Protein AF-A0A022MAD7-F1 (afdb_monomer)

Structure (mmCIF, N/CA/C/O backbone):
data_AF-A0A022MAD7-F1
#
_entry.id   AF-A0A022MAD7-F1
#
loop_
_atom_site.group_PDB
_atom_site.id
_atom_site.type_symbol
_atom_site.label_atom_id
_atom_site.label_alt_id
_atom_site.label_comp_id
_atom_site.label_asym_id
_atom_site.label_entity_id
_atom_site.label_seq_id
_atom_site.pdbx_PDB_ins_code
_atom_site.Cartn_x
_atom_site.Cartn_y
_atom_site.Cartn_z
_atom_site.occupancy
_atom_site.B_iso_or_equiv
_atom_site.auth_seq_id
_atom_site.auth_comp_id
_atom_site.auth_asym_id
_atom_site.auth_atom_id
_atom_site.pdbx_PDB_model_num
ATOM 1 N N . MET A 1 1 ? 43.485 -2.570 -13.212 1.00 44.28 1 MET A N 1
ATOM 2 C CA . MET A 1 1 ? 42.750 -1.413 -13.759 1.00 44.28 1 MET A CA 1
ATOM 3 C C . MET A 1 1 ? 41.324 -1.889 -13.952 1.00 44.28 1 MET A C 1
ATOM 5 O O . MET A 1 1 ? 40.984 -2.386 -15.013 1.00 44.28 1 MET A O 1
ATOM 9 N N . GLU A 1 2 ? 40.573 -1.897 -12.853 1.00 51.38 2 GLU A N 1
ATOM 10 C CA . GLU A 1 2 ? 39.173 -2.319 -12.774 1.00 51.38 2 GLU A CA 1
ATOM 11 C C . GLU A 1 2 ? 38.308 -1.073 -12.955 1.00 51.38 2 GLU A C 1
ATOM 13 O O . GLU A 1 2 ? 38.287 -0.202 -12.090 1.00 51.38 2 GLU A O 1
ATOM 18 N N . ALA A 1 3 ? 37.648 -0.965 -14.102 1.00 54.75 3 ALA A N 1
ATOM 19 C CA . ALA A 1 3 ? 36.644 0.053 -14.384 1.00 54.75 3 ALA A CA 1
ATOM 20 C C . ALA A 1 3 ? 35.602 -0.576 -15.315 1.00 54.75 3 ALA A C 1
ATOM 22 O O . ALA A 1 3 ? 35.618 -0.334 -16.513 1.00 54.75 3 ALA A O 1
ATOM 23 N N . GLU A 1 4 ? 34.761 -1.466 -14.782 1.00 56.75 4 GLU A N 1
ATOM 24 C CA . GLU A 1 4 ? 33.698 -2.115 -15.567 1.00 56.75 4 GLU A CA 1
ATOM 25 C C . GLU A 1 4 ? 32.386 -2.515 -14.836 1.00 56.75 4 GLU A C 1
ATOM 27 O O . GLU A 1 4 ? 31.542 -3.120 -15.490 1.00 56.75 4 GLU A O 1
ATOM 32 N N . PRO A 1 5 ? 32.108 -2.169 -13.554 1.00 57.44 5 PRO A N 1
ATOM 33 C CA . PRO A 1 5 ? 30.771 -2.396 -12.979 1.00 57.44 5 PRO A CA 1
ATOM 34 C C . PRO A 1 5 ? 29.821 -1.181 -13.051 1.00 57.44 5 PRO A C 1
ATOM 36 O O . PRO A 1 5 ? 28.605 -1.354 -13.050 1.00 57.44 5 PRO A O 1
ATOM 39 N N . GLU A 1 6 ? 30.334 0.052 -13.120 1.00 57.88 6 GLU A N 1
ATOM 40 C CA . GLU A 1 6 ? 29.509 1.270 -12.987 1.00 57.88 6 GLU A CA 1
ATOM 41 C C . GLU A 1 6 ? 28.755 1.620 -14.285 1.00 57.88 6 GLU A C 1
ATOM 43 O O . GLU A 1 6 ? 27.563 1.922 -14.247 1.00 57.88 6 GLU A O 1
ATOM 48 N N . ILE A 1 7 ? 29.397 1.422 -15.446 1.00 60.41 7 ILE A N 1
ATOM 49 C C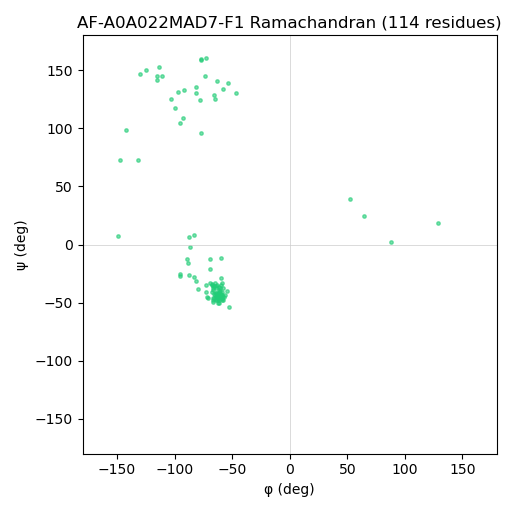A . ILE A 1 7 ? 28.784 1.605 -16.777 1.00 60.41 7 ILE A CA 1
ATOM 50 C C . ILE A 1 7 ? 27.619 0.617 -16.996 1.00 60.41 7 ILE A C 1
ATOM 52 O O . ILE A 1 7 ? 26.594 0.978 -17.567 1.00 60.41 7 ILE A O 1
ATOM 56 N N . GLN A 1 8 ? 27.710 -0.606 -16.458 1.00 73.81 8 GLN A N 1
ATOM 57 C CA . GLN A 1 8 ? 26.627 -1.600 -16.532 1.00 73.81 8 GLN A CA 1
ATOM 58 C C . GLN A 1 8 ? 25.409 -1.215 -15.677 1.00 73.81 8 GLN A C 1
ATOM 60 O O . GLN A 1 8 ? 24.271 -1.525 -16.039 1.00 73.81 8 GLN A O 1
ATOM 65 N N . ALA A 1 9 ? 25.628 -0.544 -14.542 1.00 82.94 9 ALA A N 1
ATOM 66 C CA . ALA A 1 9 ? 24.550 -0.094 -13.668 1.00 82.94 9 ALA A CA 1
ATOM 67 C C . ALA A 1 9 ? 23.783 1.094 -14.272 1.00 82.94 9 ALA A C 1
ATOM 69 O O . ALA A 1 9 ? 22.551 1.113 -14.211 1.00 82.94 9 ALA A O 1
ATOM 70 N N . GLU A 1 10 ? 24.488 2.048 -14.886 1.00 84.31 10 GLU A N 1
ATOM 71 C CA . GLU A 1 10 ? 23.876 3.192 -15.574 1.00 84.31 10 GLU A CA 1
ATOM 72 C C . GLU A 1 10 ? 23.075 2.754 -16.807 1.00 84.31 10 GLU A C 1
ATOM 74 O O . GLU A 1 10 ? 21.907 3.123 -16.940 1.00 84.31 10 GLU A O 1
ATOM 79 N N . GLU A 1 11 ? 23.633 1.881 -17.652 1.00 88.06 11 GLU A N 1
ATOM 80 C CA . GLU A 1 11 ? 22.920 1.336 -18.816 1.00 88.06 11 GLU A CA 1
ATOM 81 C C . GLU A 1 11 ? 21.656 0.561 -18.414 1.00 88.06 11 GLU A C 1
ATOM 83 O O . GLU A 1 11 ? 20.599 0.694 -19.044 1.00 88.06 11 GLU A O 1
ATOM 88 N 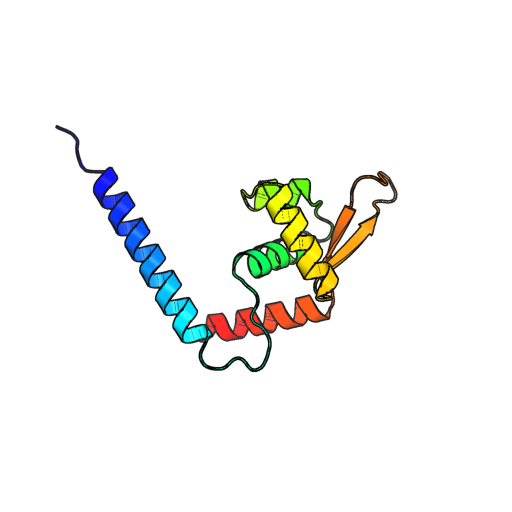N . LEU A 1 12 ? 21.723 -0.221 -17.330 1.00 89.19 12 LEU A N 1
ATOM 89 C CA . LEU A 1 12 ? 20.556 -0.911 -16.787 1.00 89.19 12 LEU A CA 1
ATOM 90 C C . LEU A 1 12 ? 19.516 0.077 -16.245 1.00 89.19 12 LEU A C 1
ATOM 92 O O . LEU A 1 12 ? 18.317 -0.105 -16.481 1.00 89.19 12 LEU A O 1
ATOM 96 N N . ALA A 1 13 ? 19.945 1.117 -15.528 1.00 88.25 13 ALA A N 1
ATOM 97 C CA . ALA A 1 13 ? 19.052 2.150 -15.014 1.00 88.25 13 ALA A CA 1
ATOM 98 C C . ALA A 1 13 ? 18.317 2.868 -16.158 1.00 88.25 13 ALA A C 1
ATOM 100 O O . ALA A 1 13 ? 17.088 3.000 -16.116 1.00 88.25 13 ALA A O 1
ATOM 101 N N . ASP A 1 14 ? 19.029 3.235 -17.221 1.00 90.75 14 ASP A N 1
ATOM 102 C CA . ASP A 1 14 ? 18.455 3.867 -18.408 1.00 90.75 14 ASP A CA 1
ATOM 103 C C . ASP A 1 14 ? 17.486 2.939 -19.146 1.00 90.75 14 ASP A C 1
ATOM 105 O O . ASP A 1 14 ? 16.379 3.352 -19.525 1.00 90.75 14 ASP A O 1
ATOM 109 N N . ALA A 1 15 ? 17.832 1.656 -19.284 1.00 91.81 15 ALA A N 1
ATOM 110 C CA . ALA A 1 15 ? 16.937 0.652 -19.847 1.00 91.81 15 ALA A CA 1
ATOM 111 C C . ALA A 1 15 ? 15.651 0.509 -19.012 1.00 91.81 15 ALA A C 1
ATOM 113 O O . ALA A 1 15 ? 14.545 0.501 -19.567 1.00 91.81 15 ALA A O 1
ATOM 114 N N . LEU A 1 16 ? 15.759 0.473 -17.678 1.00 92.38 16 LEU A N 1
ATOM 115 C CA . LEU A 1 16 ? 14.613 0.413 -16.764 1.00 92.38 16 LEU A CA 1
ATOM 116 C C . LEU A 1 16 ? 13.714 1.650 -16.893 1.00 92.38 16 LEU A C 1
ATOM 118 O O . LEU A 1 16 ? 12.484 1.516 -16.958 1.00 92.38 16 LEU A O 1
ATOM 122 N N . VAL A 1 17 ? 14.295 2.848 -16.988 1.00 87.25 17 VAL A N 1
ATOM 123 C CA . VAL A 1 17 ? 13.553 4.096 -17.230 1.00 87.25 17 VAL A CA 1
ATOM 124 C C . VAL A 1 17 ? 12.855 4.057 -18.595 1.00 87.25 17 VAL A C 1
ATOM 126 O O . VAL A 1 17 ? 11.666 4.393 -18.700 1.00 87.25 17 VAL A O 1
ATOM 129 N N . GLY A 1 18 ? 13.544 3.585 -19.636 1.00 89.62 18 GLY A N 1
ATOM 130 C CA . GLY A 1 18 ? 12.997 3.397 -20.980 1.00 89.62 18 GLY A CA 1
ATOM 131 C C . GLY A 1 18 ? 11.782 2.463 -20.996 1.00 89.62 18 GLY A C 1
ATOM 132 O O . GLY A 1 18 ? 10.721 2.822 -21.530 1.00 89.62 18 GLY A O 1
ATOM 133 N N . VAL A 1 19 ? 11.894 1.309 -20.334 1.00 89.19 19 VAL A N 1
ATOM 134 C CA . VAL A 1 19 ? 10.808 0.331 -20.165 1.00 89.19 19 VAL A CA 1
ATOM 135 C C . VAL A 1 19 ? 9.644 0.940 -19.382 1.00 89.19 19 VAL A C 1
ATOM 137 O O . VAL A 1 19 ? 8.496 0.861 -19.837 1.00 89.19 19 VAL A O 1
ATOM 140 N N . GLN A 1 20 ? 9.904 1.621 -18.256 1.00 82.25 20 GLN A N 1
ATOM 141 C CA . GLN A 1 20 ? 8.856 2.315 -17.499 1.00 82.25 20 GLN A CA 1
ATOM 142 C C . GLN A 1 20 ? 8.098 3.319 -18.376 1.00 82.25 20 GLN A C 1
ATOM 144 O O . GLN A 1 20 ? 6.864 3.376 -18.325 1.00 82.25 20 GLN A O 1
ATOM 149 N N . ARG A 1 21 ? 8.801 4.104 -19.201 1.00 83.69 21 ARG A N 1
ATOM 150 C CA . ARG A 1 21 ? 8.190 5.103 -20.090 1.00 83.69 21 ARG A CA 1
ATOM 151 C C . ARG A 1 21 ? 7.309 4.454 -21.157 1.00 83.69 21 ARG A C 1
ATOM 153 O O . ARG A 1 21 ? 6.194 4.929 -21.401 1.00 83.69 21 ARG A O 1
ATOM 160 N N . LEU A 1 22 ? 7.772 3.362 -21.768 1.00 86.62 22 LEU A N 1
ATOM 161 C CA . LEU A 1 22 ? 7.021 2.609 -22.776 1.00 86.62 22 LEU A CA 1
ATOM 162 C C . LEU A 1 22 ? 5.731 2.015 -22.197 1.00 86.62 22 LEU A C 1
ATOM 164 O O . LEU A 1 22 ? 4.644 2.241 -22.736 1.00 86.62 22 LEU A O 1
ATOM 168 N N . VAL A 1 23 ? 5.846 1.327 -21.062 1.00 81.38 23 VAL A N 1
ATOM 169 C CA . VAL A 1 23 ? 4.717 0.737 -20.332 1.00 81.38 23 VAL A CA 1
ATOM 170 C C . VAL A 1 23 ? 3.709 1.813 -19.928 1.00 81.38 23 VAL A C 1
ATOM 172 O O . VAL A 1 23 ? 2.504 1.654 -20.140 1.00 81.38 23 VAL A O 1
ATOM 175 N N . ARG A 1 24 ? 4.174 2.945 -19.374 1.00 75.00 24 ARG A N 1
ATOM 176 C CA . ARG A 1 24 ? 3.300 4.073 -19.008 1.00 75.00 24 ARG A CA 1
ATOM 177 C C . ARG A 1 24 ? 2.517 4.577 -20.215 1.00 75.00 24 ARG A C 1
ATOM 179 O O . ARG A 1 24 ? 1.311 4.775 -20.074 1.00 75.00 24 ARG A O 1
ATOM 186 N N . ARG A 1 25 ? 3.173 4.747 -21.371 1.00 78.69 25 ARG A N 1
ATOM 187 C CA . ARG A 1 25 ? 2.548 5.218 -22.617 1.00 78.69 25 ARG A CA 1
ATOM 188 C C . ARG A 1 25 ? 1.459 4.267 -23.105 1.00 78.69 25 ARG A C 1
ATOM 190 O O . ARG A 1 25 ? 0.347 4.725 -23.338 1.00 78.69 25 ARG A O 1
ATOM 197 N N . ARG A 1 26 ? 1.739 2.963 -23.195 1.00 75.81 26 ARG A N 1
ATOM 198 C CA . ARG A 1 26 ? 0.741 1.981 -23.656 1.00 75.81 26 ARG A CA 1
ATOM 199 C C . ARG A 1 26 ? -0.466 1.901 -22.729 1.00 75.81 26 ARG A C 1
ATOM 201 O O . ARG A 1 26 ? -1.592 1.983 -23.189 1.00 75.81 26 ARG A O 1
ATOM 208 N N . LEU A 1 27 ? -0.238 1.882 -21.417 1.00 69.50 27 LEU A N 1
ATOM 209 C CA . LEU A 1 27 ? -1.324 1.869 -20.430 1.00 69.50 27 LEU A CA 1
ATOM 210 C C . LEU A 1 27 ? -2.121 3.189 -20.349 1.00 69.50 27 LEU A C 1
ATOM 212 O O . LEU A 1 27 ? -3.105 3.249 -19.617 1.00 69.50 27 LEU A O 1
ATOM 216 N N . ARG A 1 28 ? -1.654 4.293 -20.956 1.00 67.25 28 ARG A N 1
ATOM 217 C CA . ARG A 1 28 ? -2.384 5.581 -20.972 1.00 67.25 28 ARG A CA 1
ATOM 218 C C . ARG A 1 28 ? -3.439 5.627 -22.078 1.00 67.25 28 ARG A C 1
ATOM 220 O O . ARG A 1 28 ? -4.429 6.331 -21.913 1.00 67.25 28 ARG A O 1
ATOM 227 N N . ALA A 1 29 ? -3.244 4.894 -23.170 1.00 61.09 29 ALA A N 1
ATOM 228 C CA . ALA A 1 29 ? -4.209 4.812 -24.256 1.00 61.09 29 ALA A CA 1
ATOM 229 C C . ALA A 1 29 ? -5.357 3.871 -23.842 1.00 61.09 29 ALA A C 1
ATOM 231 O O . ALA A 1 29 ? -5.212 2.658 -23.924 1.00 61.09 29 ALA A O 1
ATOM 232 N N . GLY A 1 30 ? -6.466 4.422 -23.332 1.00 58.00 30 GLY A N 1
ATOM 233 C CA . GLY A 1 30 ? -7.697 3.652 -23.078 1.00 58.00 30 GLY A CA 1
ATOM 234 C C . GLY A 1 30 ? -8.320 3.764 -21.681 1.00 58.00 30 GLY A C 1
ATOM 235 O O . GLY A 1 30 ? -9.101 2.896 -21.305 1.00 58.00 30 GLY A O 1
ATOM 236 N N . LEU A 1 31 ? -7.988 4.786 -20.881 1.00 55.50 31 LEU A N 1
ATOM 237 C CA . LEU A 1 31 ? -8.553 4.939 -19.532 1.00 55.50 31 LEU A CA 1
ATOM 238 C C . LEU A 1 31 ? -9.699 5.960 -19.496 1.00 55.50 31 LEU A C 1
ATOM 240 O O . LEU A 1 31 ? -9.476 7.145 -19.715 1.00 55.50 31 LEU A O 1
ATOM 244 N N . THR A 1 32 ? -10.902 5.498 -19.146 1.00 56.53 32 THR A N 1
ATOM 245 C CA . THR A 1 32 ? -12.071 6.332 -18.796 1.00 56.53 32 THR A CA 1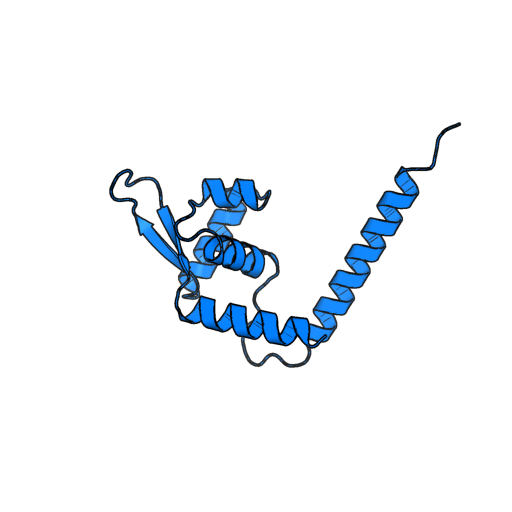
ATOM 246 C C . THR A 1 32 ? -12.137 6.681 -17.302 1.00 56.53 32 THR A C 1
ATOM 248 O O . THR A 1 32 ? -12.888 7.565 -16.909 1.00 56.53 32 THR A O 1
ATOM 251 N N . VAL A 1 33 ? -11.328 6.020 -16.463 1.00 60.56 33 VAL A N 1
ATOM 252 C CA . VAL A 1 33 ? -11.254 6.229 -15.005 1.00 60.56 33 VAL A CA 1
ATOM 253 C C . VAL A 1 33 ? -9.874 6.765 -14.627 1.00 60.56 33 VAL A C 1
ATOM 255 O O . VAL A 1 33 ? -8.868 6.347 -15.209 1.00 60.56 33 VAL A O 1
ATOM 258 N N . THR A 1 34 ? -9.809 7.650 -13.622 1.00 65.62 34 THR A N 1
ATOM 259 C CA . THR A 1 34 ? -8.554 8.170 -13.055 1.00 65.62 34 THR A CA 1
ATOM 260 C C . THR A 1 34 ? -7.574 7.028 -12.795 1.00 65.62 34 THR A C 1
ATOM 262 O O . THR A 1 34 ? -7.921 5.995 -12.224 1.00 65.62 34 THR A O 1
ATOM 265 N N . ARG A 1 35 ? -6.332 7.166 -13.252 1.00 67.94 35 ARG A N 1
ATOM 266 C CA . ARG A 1 35 ? -5.343 6.088 -13.187 1.00 67.94 35 ARG A CA 1
ATOM 267 C C . ARG A 1 35 ? -4.704 6.007 -11.800 1.00 67.94 35 ARG A C 1
ATOM 269 O O . ARG A 1 35 ? -4.247 7.029 -11.304 1.00 67.94 35 ARG A O 1
ATOM 276 N N . LEU A 1 36 ? -4.567 4.794 -11.253 1.00 73.06 36 LEU A N 1
ATOM 277 C CA . LEU A 1 36 ? -3.699 4.569 -10.092 1.00 73.06 36 LEU A CA 1
ATOM 278 C C . LEU A 1 36 ? -2.231 4.814 -10.474 1.00 73.06 36 LEU A C 1
ATOM 280 O O . LEU A 1 36 ? -1.730 4.282 -11.476 1.00 73.06 36 LEU A O 1
ATOM 284 N N . ARG A 1 37 ? -1.541 5.632 -9.684 1.00 82.31 37 ARG A N 1
ATOM 285 C CA . ARG A 1 37 ? -0.101 5.896 -9.799 1.00 82.31 37 ARG A CA 1
ATOM 286 C C . ARG A 1 37 ? 0.695 4.676 -9.320 1.00 82.31 37 ARG A C 1
ATOM 288 O O . ARG A 1 37 ? 0.172 3.834 -8.604 1.00 82.31 37 ARG A O 1
ATOM 295 N N . GLY A 1 38 ? 1.970 4.577 -9.708 1.00 83.44 38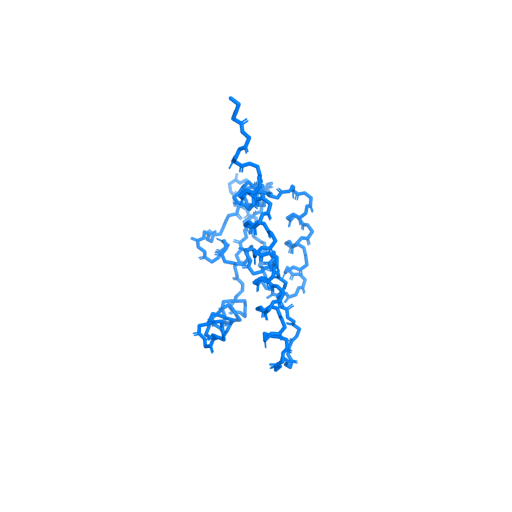 GLY A N 1
ATOM 296 C CA . GLY A 1 38 ? 2.821 3.419 -9.373 1.00 83.44 38 GLY A CA 1
ATOM 297 C C . GLY A 1 38 ? 2.843 3.106 -7.873 1.00 83.44 38 GLY A C 1
ATOM 298 O O . GLY A 1 38 ? 2.440 2.019 -7.479 1.00 83.44 38 GLY A O 1
ATOM 299 N N . ALA A 1 39 ? 3.171 4.108 -7.054 1.00 88.50 39 ALA A N 1
ATOM 300 C CA . ALA A 1 39 ? 3.198 3.970 -5.598 1.00 88.50 39 ALA A CA 1
ATOM 301 C C . ALA A 1 39 ? 1.826 3.609 -4.995 1.00 88.50 39 ALA A C 1
ATOM 303 O O . ALA A 1 39 ? 1.753 2.822 -4.059 1.00 88.50 39 ALA A O 1
ATOM 304 N N . GLU A 1 40 ? 0.725 4.136 -5.547 1.00 92.62 40 GLU A N 1
ATOM 305 C CA . GLU A 1 40 ? -0.635 3.780 -5.112 1.00 92.62 40 GLU A CA 1
ATOM 306 C C . GLU A 1 40 ? -0.911 2.294 -5.355 1.00 92.62 40 GLU A C 1
ATOM 308 O O . GLU A 1 40 ? -1.409 1.607 -4.470 1.00 92.62 40 GLU A O 1
ATOM 313 N N . VAL A 1 41 ? -0.549 1.779 -6.535 1.00 92.12 41 VAL A N 1
ATOM 314 C CA . VAL A 1 41 ? -0.699 0.353 -6.858 1.00 92.12 41 VAL A CA 1
ATOM 315 C C . VAL A 1 41 ? 0.167 -0.512 -5.947 1.00 92.12 41 VAL A C 1
ATOM 317 O O . VAL A 1 41 ? -0.299 -1.553 -5.493 1.00 92.12 41 VAL A O 1
ATOM 320 N N . GLU A 1 42 ? 1.407 -0.106 -5.684 1.00 94.31 42 GLU A N 1
ATOM 321 C CA . GLU A 1 42 ? 2.325 -0.844 -4.810 1.00 94.31 42 GLU A CA 1
ATOM 322 C C . GLU A 1 42 ? 1.794 -0.931 -3.379 1.00 94.31 42 GLU A C 1
ATOM 324 O O . GLU A 1 42 ? 1.724 -2.027 -2.825 1.00 94.31 42 GLU A O 1
ATOM 329 N N . LEU A 1 43 ? 1.315 0.181 -2.816 1.00 96.44 43 LEU A N 1
ATOM 330 C CA . LEU A 1 43 ? 0.704 0.172 -1.490 1.00 96.44 43 LEU A CA 1
ATOM 331 C C . LEU A 1 43 ? -0.578 -0.669 -1.455 1.00 96.44 43 LEU A C 1
ATOM 333 O O . LEU A 1 43 ? -0.748 -1.473 -0.544 1.00 96.44 43 LEU A O 1
ATOM 337 N N . LEU A 1 44 ? -1.470 -0.534 -2.442 1.00 96.75 44 LEU A N 1
ATOM 338 C CA . LEU A 1 44 ? -2.697 -1.336 -2.489 1.00 96.75 44 LEU A CA 1
ATOM 339 C C . LEU A 1 44 ? -2.389 -2.841 -2.602 1.00 96.75 44 LEU A C 1
ATOM 341 O O . LEU A 1 44 ? -3.040 -3.644 -1.943 1.00 96.75 44 LEU A O 1
ATOM 345 N N . ARG A 1 45 ? -1.371 -3.237 -3.378 1.00 95.81 45 ARG A N 1
ATOM 346 C CA . ARG A 1 45 ? -0.906 -4.635 -3.472 1.00 95.81 45 ARG A CA 1
ATOM 347 C C . ARG A 1 45 ? -0.297 -5.145 -2.173 1.00 95.81 45 ARG A C 1
ATOM 349 O O . ARG A 1 45 ? -0.509 -6.303 -1.816 1.00 95.81 45 ARG A O 1
ATOM 356 N N . LEU A 1 46 ? 0.457 -4.299 -1.476 1.00 97.38 46 LEU A N 1
ATOM 357 C CA . LEU A 1 46 ? 1.007 -4.648 -0.174 1.00 97.38 46 LEU A CA 1
ATOM 358 C C . LEU A 1 46 ? -0.120 -4.912 0.828 1.00 97.38 46 LEU A C 1
ATOM 360 O O . LEU A 1 46 ? -0.096 -5.937 1.499 1.00 97.38 46 LEU A O 1
ATOM 364 N N . VAL A 1 47 ? -1.137 -4.048 0.871 1.00 97.50 47 VAL A N 1
ATOM 365 C CA . VAL A 1 47 ? -2.312 -4.240 1.736 1.00 97.50 47 VAL A CA 1
ATOM 366 C C . VAL A 1 47 ? -3.145 -5.456 1.304 1.00 97.50 47 VAL A C 1
ATOM 368 O O . VAL A 1 47 ? -3.641 -6.171 2.165 1.00 97.50 47 VAL A O 1
ATOM 371 N N . GLU A 1 48 ? -3.256 -5.749 0.000 1.00 96.81 48 GLU A N 1
ATOM 372 C CA . GLU A 1 48 ? -3.884 -6.989 -0.502 1.00 96.81 48 GLU A CA 1
ATOM 373 C C . GLU A 1 48 ? -3.171 -8.241 0.032 1.00 96.81 48 GLU A C 1
ATOM 375 O O . GLU A 1 48 ? -3.813 -9.218 0.406 1.00 96.81 48 GLU A O 1
ATOM 380 N N . THR A 1 49 ? -1.838 -8.203 0.072 1.00 96.69 49 THR A N 1
ATOM 381 C CA . THR A 1 49 ? -0.994 -9.339 0.475 1.00 96.69 49 THR A CA 1
ATOM 382 C C . THR A 1 49 ? -0.888 -9.463 1.995 1.00 96.69 49 THR A C 1
ATOM 384 O O . THR A 1 49 ? -0.751 -10.564 2.525 1.00 96.69 49 THR A O 1
ATOM 387 N N . ARG A 1 50 ? -0.946 -8.334 2.708 1.00 96.06 50 ARG A N 1
ATOM 388 C CA . ARG A 1 50 ? -0.857 -8.240 4.170 1.00 96.06 50 ARG A CA 1
ATOM 389 C C . ARG A 1 50 ? -1.985 -7.353 4.717 1.00 96.06 50 ARG A C 1
ATOM 391 O O . ARG A 1 50 ? -1.717 -6.222 5.137 1.00 96.06 50 ARG A O 1
ATOM 398 N N . PRO A 1 51 ? -3.241 -7.838 4.721 1.00 94.81 51 PRO A N 1
ATOM 399 C CA . PRO A 1 51 ? -4.358 -7.083 5.275 1.00 94.81 51 PRO A CA 1
ATOM 400 C C . PRO A 1 51 ? -4.107 -6.730 6.742 1.00 94.81 51 PRO A C 1
ATOM 402 O O . PRO A 1 51 ? -3.689 -7.571 7.535 1.00 94.81 51 PRO A O 1
ATOM 405 N N . GLY A 1 52 ? -4.354 -5.475 7.101 1.00 94.38 52 GLY A N 1
ATOM 406 C CA . GLY A 1 52 ? -4.142 -4.957 8.447 1.00 94.38 52 GLY A CA 1
ATOM 407 C C . GLY A 1 52 ? -2.738 -4.413 8.725 1.00 94.38 52 GLY A C 1
ATOM 408 O O . GLY A 1 52 ? -2.507 -3.955 9.841 1.00 94.38 52 GLY A O 1
ATOM 409 N N . ILE A 1 53 ? -1.823 -4.405 7.744 1.00 95.12 53 ILE A N 1
ATOM 410 C CA . ILE A 1 53 ? -0.482 -3.815 7.900 1.00 95.12 53 ILE A CA 1
ATOM 411 C C . ILE A 1 53 ? -0.553 -2.356 8.380 1.00 95.12 53 ILE A C 1
ATOM 413 O O . ILE A 1 53 ? -1.395 -1.575 7.922 1.00 95.12 53 ILE A O 1
ATOM 417 N N . GLY A 1 54 ? 0.340 -1.980 9.299 1.00 94.25 54 GLY A N 1
ATOM 418 C CA . GLY A 1 54 ? 0.440 -0.609 9.791 1.00 94.25 54 GLY A CA 1
ATOM 419 C C . GLY A 1 54 ? 1.152 0.336 8.816 1.00 94.25 54 GLY A C 1
ATOM 420 O O . GLY A 1 54 ? 1.945 -0.079 7.973 1.00 94.25 54 GLY A O 1
ATOM 421 N N . VAL A 1 55 ? 0.940 1.649 8.967 1.00 93.31 55 VAL A N 1
ATOM 422 C CA . VAL A 1 55 ? 1.582 2.677 8.114 1.00 93.31 55 VAL A CA 1
ATOM 423 C C . VAL A 1 55 ? 3.113 2.629 8.202 1.00 93.31 55 VAL A C 1
ATOM 425 O O . VAL A 1 55 ? 3.796 2.702 7.181 1.00 93.31 55 VAL A O 1
ATOM 428 N N . SER A 1 56 ? 3.663 2.489 9.411 1.00 92.81 56 SER A N 1
ATOM 429 C CA . SER A 1 56 ? 5.115 2.441 9.631 1.00 92.81 56 SER A CA 1
ATOM 430 C C . SER A 1 56 ? 5.755 1.178 9.059 1.00 92.81 56 SER A C 1
ATOM 432 O O . SER A 1 56 ? 6.885 1.224 8.583 1.00 92.81 56 SER A O 1
ATOM 434 N N . GLU A 1 57 ? 5.045 0.052 9.097 1.00 94.69 57 GLU A N 1
ATOM 435 C CA . GLU A 1 57 ? 5.501 -1.193 8.480 1.00 94.69 57 GLU A CA 1
ATOM 436 C C . GLU A 1 57 ? 5.432 -1.089 6.959 1.00 94.69 57 GLU A C 1
ATOM 438 O O . GLU A 1 57 ? 6.416 -1.381 6.290 1.00 94.69 57 GLU A O 1
ATOM 443 N N . ALA A 1 58 ? 4.333 -0.560 6.414 1.00 95.12 58 ALA A N 1
ATOM 444 C CA . ALA A 1 58 ? 4.205 -0.320 4.982 1.00 95.12 58 ALA A CA 1
ATOM 445 C C . ALA A 1 58 ? 5.310 0.603 4.442 1.00 95.12 58 ALA A C 1
ATOM 447 O O . ALA A 1 58 ? 5.831 0.370 3.357 1.00 95.12 58 ALA A O 1
ATOM 448 N N . ALA A 1 59 ? 5.720 1.619 5.207 1.00 95.31 59 ALA A N 1
ATOM 449 C CA . ALA A 1 59 ? 6.855 2.468 4.851 1.00 95.31 59 ALA A CA 1
ATOM 450 C C . ALA A 1 59 ? 8.174 1.691 4.738 1.00 95.31 59 ALA A C 1
ATOM 452 O O . ALA A 1 59 ? 8.921 1.899 3.784 1.00 95.31 59 ALA A O 1
ATOM 453 N N . LYS A 1 60 ? 8.436 0.765 5.668 1.00 95.94 60 LYS A N 1
ATOM 454 C CA . LYS A 1 60 ? 9.631 -0.089 5.630 1.00 95.94 60 LYS A CA 1
ATOM 455 C C . LYS A 1 60 ? 9.603 -1.045 4.439 1.00 95.94 60 LYS A C 1
ATOM 457 O O . LYS A 1 60 ? 10.582 -1.105 3.707 1.00 95.94 60 LYS A O 1
ATOM 462 N N . GLU A 1 61 ? 8.483 -1.732 4.230 1.00 95.81 61 GLU A N 1
ATOM 463 C CA . GLU A 1 61 ? 8.302 -2.713 3.147 1.00 95.81 61 GLU A CA 1
ATOM 464 C C . GLU A 1 61 ? 8.390 -2.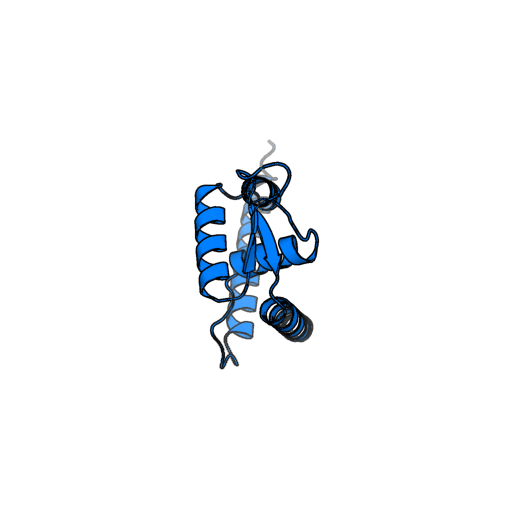075 1.754 1.00 95.81 61 GLU A C 1
ATOM 466 O O . GLU A 1 61 ? 8.916 -2.673 0.824 1.00 95.81 61 GLU A O 1
ATOM 471 N N . LEU A 1 62 ? 7.894 -0.844 1.601 1.00 94.25 62 LEU A N 1
ATOM 472 C CA . LEU A 1 62 ? 7.965 -0.110 0.335 1.00 94.25 62 LEU A CA 1
ATOM 473 C C . LEU A 1 62 ? 9.274 0.673 0.164 1.00 94.25 62 LEU A C 1
ATOM 475 O O . LEU A 1 62 ? 9.452 1.322 -0.863 1.00 94.25 62 LEU A O 1
ATOM 479 N N . HIS A 1 63 ? 10.167 0.660 1.159 1.00 95.00 63 HIS A N 1
ATOM 480 C CA . HIS A 1 63 ? 11.374 1.492 1.191 1.00 95.00 63 HIS A CA 1
ATOM 481 C C . HIS A 1 63 ? 11.084 2.988 0.956 1.00 95.00 63 HIS A C 1
ATOM 483 O O . HIS A 1 63 ? 11.829 3.695 0.277 1.00 95.00 63 HIS A O 1
ATOM 489 N N . LEU A 1 64 ? 9.985 3.486 1.529 1.00 93.75 64 LEU A N 1
ATOM 490 C CA . LEU A 1 64 ? 9.540 4.875 1.412 1.00 93.75 64 LEU A CA 1
ATOM 491 C C . LEU A 1 64 ? 9.623 5.597 2.757 1.00 93.75 64 LEU A C 1
ATOM 493 O O . LEU A 1 64 ? 9.463 5.010 3.826 1.00 93.75 64 LEU A O 1
ATOM 497 N N . ALA A 1 65 ? 9.790 6.918 2.712 1.00 95.25 65 ALA A N 1
ATOM 498 C CA . ALA A 1 65 ? 9.684 7.739 3.911 1.00 95.25 65 ALA A CA 1
ATOM 499 C C . ALA A 1 65 ? 8.262 7.674 4.507 1.00 95.25 65 ALA A C 1
ATOM 501 O O . ALA A 1 65 ? 7.259 7.719 3.787 1.00 95.25 65 ALA A O 1
ATOM 502 N N . GLY A 1 66 ? 8.159 7.633 5.841 1.00 92.25 66 GLY A N 1
ATOM 503 C CA . GLY A 1 66 ? 6.871 7.493 6.537 1.00 92.25 66 GLY A CA 1
ATOM 504 C C . GLY A 1 66 ? 5.862 8.609 6.227 1.00 92.25 66 GLY A C 1
ATOM 505 O O . GLY A 1 66 ? 4.661 8.351 6.131 1.00 92.25 66 GLY A O 1
ATOM 506 N N . ASN A 1 67 ? 6.330 9.839 5.988 1.00 94.00 67 ASN A N 1
ATOM 507 C CA . ASN A 1 67 ? 5.482 10.965 5.572 1.00 94.00 67 ASN A CA 1
ATOM 508 C C . ASN A 1 67 ? 4.890 10.774 4.160 1.00 94.00 67 ASN A C 1
ATOM 510 O O . ASN A 1 67 ? 3.745 11.157 3.903 1.00 94.00 67 ASN A O 1
ATOM 514 N N . SER A 1 68 ? 5.644 10.134 3.266 1.00 94.25 68 SER A N 1
ATOM 515 C CA . SER A 1 68 ? 5.245 9.848 1.891 1.00 94.25 68 SER A CA 1
ATOM 516 C C . SER A 1 68 ? 4.162 8.779 1.884 1.00 94.25 68 SER A C 1
ATOM 518 O O . SER A 1 68 ? 3.108 8.976 1.281 1.00 94.25 68 SER A O 1
ATOM 520 N N . VAL A 1 69 ? 4.355 7.703 2.654 1.00 95.44 69 VAL A N 1
ATOM 521 C CA . VAL A 1 69 ? 3.323 6.671 2.831 1.00 95.44 69 VAL A CA 1
ATOM 522 C C . VAL A 1 69 ? 2.091 7.228 3.537 1.00 95.44 69 VAL A C 1
ATOM 524 O O . VAL A 1 69 ? 0.977 6.967 3.097 1.00 95.44 69 VAL A O 1
ATOM 527 N N . SER A 1 70 ? 2.246 8.063 4.566 1.00 93.94 70 SER A N 1
ATOM 528 C CA . SER A 1 70 ? 1.099 8.692 5.241 1.00 93.94 70 SER A CA 1
ATOM 529 C C . SER A 1 70 ? 0.254 9.529 4.278 1.00 93.94 70 SER A C 1
ATOM 531 O O . SER A 1 70 ? -0.974 9.428 4.281 1.00 93.94 70 SER A O 1
ATOM 533 N N . THR A 1 71 ? 0.908 10.309 3.412 1.00 95.88 71 THR A N 1
ATOM 534 C CA . THR A 1 71 ? 0.243 11.104 2.369 1.00 95.88 71 THR A CA 1
ATOM 535 C C . THR A 1 71 ? -0.483 10.212 1.366 1.00 95.88 71 THR A C 1
ATOM 537 O O . THR A 1 71 ? -1.646 10.462 1.046 1.00 95.88 71 THR A O 1
ATOM 540 N N . LEU A 1 72 ? 0.170 9.136 0.924 1.00 95.00 72 LEU A N 1
ATOM 541 C CA . LEU A 1 72 ? -0.395 8.158 0.000 1.00 95.00 72 LEU A CA 1
ATOM 542 C C . LEU A 1 72 ? -1.634 7.468 0.583 1.00 95.00 72 LEU A C 1
ATOM 544 O O . LEU A 1 72 ? -2.676 7.412 -0.064 1.00 95.00 72 LEU A O 1
ATOM 548 N N . VAL A 1 73 ? -1.552 7.007 1.832 1.00 95.69 73 VAL A N 1
ATOM 549 C CA . VAL A 1 73 ? -2.683 6.391 2.531 1.00 95.69 73 VAL A CA 1
ATOM 550 C C . VAL A 1 73 ? -3.824 7.398 2.682 1.00 95.69 73 VAL A C 1
ATOM 552 O O . VAL A 1 73 ? -4.967 7.053 2.414 1.00 95.69 73 VAL A O 1
ATOM 555 N N . ASN A 1 74 ? -3.547 8.647 3.074 1.00 95.44 74 ASN A N 1
ATOM 556 C CA . ASN A 1 74 ? -4.588 9.674 3.202 1.00 95.44 74 ASN A CA 1
ATOM 557 C C . ASN A 1 74 ? -5.299 9.946 1.866 1.00 95.44 74 ASN A C 1
ATOM 559 O O . ASN A 1 74 ? -6.501 10.203 1.853 1.00 95.44 74 ASN A O 1
ATOM 563 N N . GLN A 1 75 ? -4.575 9.918 0.744 1.00 95.00 75 GLN A N 1
ATOM 564 C CA . GLN A 1 75 ? -5.171 10.042 -0.587 1.00 95.00 75 GLN A CA 1
ATOM 565 C C . GLN A 1 75 ? -6.051 8.828 -0.910 1.00 95.00 75 GLN A C 1
ATOM 567 O O . GLN A 1 75 ? -7.216 8.997 -1.246 1.00 95.00 75 GLN A O 1
ATOM 572 N N . LEU A 1 76 ? -5.540 7.612 -0.718 1.00 95.25 76 LEU A N 1
ATOM 573 C CA . LEU A 1 76 ? -6.278 6.381 -1.010 1.00 95.25 76 LEU A CA 1
ATOM 574 C C . LEU A 1 76 ? -7.511 6.180 -0.122 1.00 95.25 76 LEU A C 1
ATOM 576 O O . LEU A 1 76 ? -8.511 5.648 -0.594 1.00 95.25 76 LEU A O 1
ATOM 580 N N . VAL A 1 77 ? -7.473 6.618 1.138 1.00 95.69 77 VAL A N 1
ATOM 581 C CA . VAL A 1 77 ? -8.653 6.626 2.017 1.00 95.69 77 VAL A CA 1
ATOM 582 C C . VAL A 1 77 ? -9.693 7.618 1.500 1.00 95.69 77 V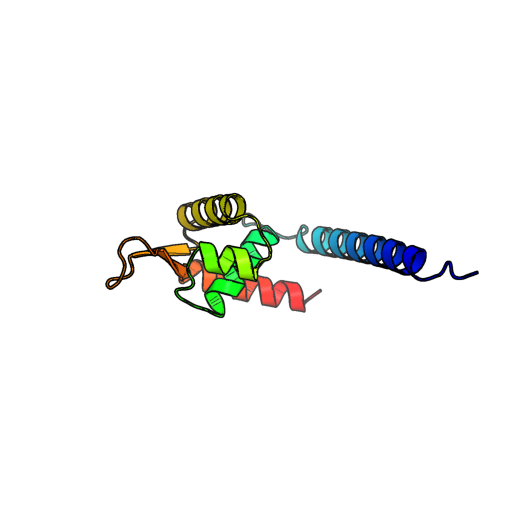AL A C 1
ATOM 584 O O . VAL A 1 77 ? -10.863 7.264 1.380 1.00 95.69 77 VAL A O 1
ATOM 587 N N . ARG A 1 78 ? -9.278 8.840 1.130 1.00 95.12 78 ARG A N 1
ATOM 588 C CA . ARG A 1 78 ? -10.187 9.835 0.533 1.00 95.12 78 ARG A CA 1
ATOM 589 C C . ARG A 1 78 ? -10.817 9.345 -0.770 1.00 95.12 78 ARG A C 1
ATOM 591 O O . ARG A 1 78 ? -11.984 9.621 -1.011 1.00 95.12 78 ARG A O 1
ATOM 598 N N . ASP A 1 79 ? -10.074 8.577 -1.560 1.00 93.12 79 ASP A N 1
ATOM 599 C CA . ASP A 1 79 ? -10.543 8.002 -2.824 1.00 93.12 79 ASP A CA 1
ATOM 600 C C . ASP A 1 79 ? -11.334 6.688 -2.634 1.00 93.12 79 ASP A C 1
ATOM 602 O O . ASP A 1 79 ? -11.620 5.982 -3.608 1.00 93.12 79 ASP A O 1
ATOM 606 N N . GLY A 1 80 ? -11.652 6.314 -1.387 1.00 95.06 80 GLY A N 1
ATOM 607 C CA . GLY A 1 80 ? -12.424 5.113 -1.060 1.00 95.06 80 GLY A CA 1
ATOM 608 C C . GLY A 1 80 ? -11.727 3.806 -1.446 1.00 95.06 80 GLY A C 1
ATOM 609 O O . GLY A 1 80 ? -12.393 2.805 -1.701 1.00 95.06 80 GLY A O 1
ATOM 610 N N . GLN A 1 81 ? -10.396 3.810 -1.553 1.00 95.69 81 GLN A N 1
ATOM 611 C CA . GLN A 1 81 ? -9.597 2.630 -1.894 1.00 95.69 81 GLN A CA 1
ATOM 612 C C . GLN A 1 81 ? -9.060 1.903 -0.652 1.00 95.69 81 GLN A C 1
ATOM 614 O O . GLN A 1 81 ? -8.824 0.697 -0.690 1.00 95.69 81 GLN A O 1
ATOM 619 N N . LEU A 1 82 ? -8.866 2.629 0.450 1.00 96.81 82 LEU A N 1
ATOM 620 C CA . LEU A 1 82 ? -8.421 2.079 1.728 1.00 96.81 82 LEU A CA 1
ATOM 621 C C . LEU A 1 82 ? -9.383 2.447 2.854 1.00 96.81 82 LEU A C 1
ATOM 623 O O . LEU A 1 82 ? -9.966 3.530 2.855 1.00 96.81 82 LEU A O 1
ATOM 627 N N . VAL A 1 83 ? -9.459 1.574 3.853 1.00 96.19 83 VAL A N 1
ATOM 628 C CA . VAL A 1 83 ? -10.061 1.850 5.160 1.00 96.19 83 VAL A CA 1
ATOM 629 C C . VAL A 1 83 ? -8.968 1.778 6.219 1.00 96.19 83 VAL A C 1
ATOM 631 O O . VAL A 1 83 ? -8.055 0.952 6.136 1.00 96.19 83 VAL A O 1
ATOM 634 N N . ARG A 1 84 ? -9.046 2.682 7.199 1.00 93.75 84 ARG A N 1
ATOM 635 C CA . ARG A 1 84 ? -8.236 2.631 8.416 1.00 93.75 84 ARG A CA 1
ATOM 636 C C . ARG A 1 84 ? -9.097 2.127 9.554 1.00 93.75 84 ARG A C 1
ATOM 638 O O . ARG A 1 84 ? -10.115 2.742 9.860 1.00 93.75 84 ARG A O 1
ATOM 645 N N . GLU A 1 85 ? -8.636 1.075 10.201 1.00 90.62 85 GLU A N 1
ATOM 646 C CA . GLU A 1 85 ? -9.213 0.597 11.448 1.00 90.62 85 GLU A CA 1
ATOM 647 C C . GLU A 1 85 ? -8.242 0.844 12.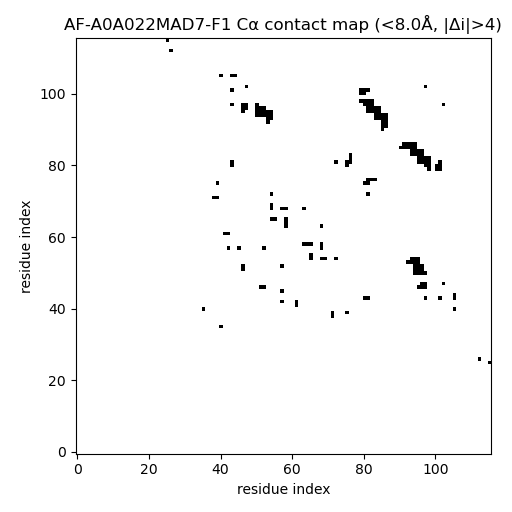594 1.00 90.62 85 GLU A C 1
ATOM 649 O O . GLU A 1 85 ? -7.022 0.790 12.430 1.00 90.62 85 GLU A O 1
ATOM 654 N N . THR A 1 86 ? -8.787 1.147 13.762 1.00 83.62 86 THR A N 1
ATOM 655 C CA . THR A 1 86 ? -7.998 1.272 14.984 1.00 83.62 86 THR A CA 1
ATOM 656 C C . THR A 1 86 ? -7.753 -0.122 15.544 1.00 83.62 86 THR A C 1
ATOM 658 O O . THR A 1 86 ? -8.705 -0.887 15.696 1.00 83.62 86 THR A O 1
ATOM 661 N N . ASP A 1 87 ? -6.508 -0.456 15.882 1.00 72.25 87 ASP A N 1
ATOM 662 C CA . ASP A 1 87 ? -6.224 -1.708 16.579 1.00 72.25 87 ASP A CA 1
ATOM 663 C C . ASP A 1 87 ? -6.870 -1.691 17.986 1.00 72.25 87 ASP A C 1
ATOM 665 O O . ASP A 1 87 ? -6.616 -0.764 18.767 1.00 72.25 87 ASP A O 1
ATOM 669 N N . PRO A 1 88 ? -7.706 -2.686 18.343 1.00 69.94 88 PRO A N 1
ATOM 670 C CA . PRO A 1 88 ? -8.309 -2.775 19.672 1.00 69.94 88 PRO A CA 1
ATOM 671 C C . PRO A 1 88 ? -7.278 -2.875 20.807 1.00 69.94 88 PRO A C 1
ATOM 673 O O . PRO A 1 88 ? -7.557 -2.431 21.921 1.00 69.94 88 PRO A O 1
ATOM 676 N N . ALA A 1 89 ? -6.102 -3.452 20.536 1.00 71.75 89 ALA A N 1
ATOM 677 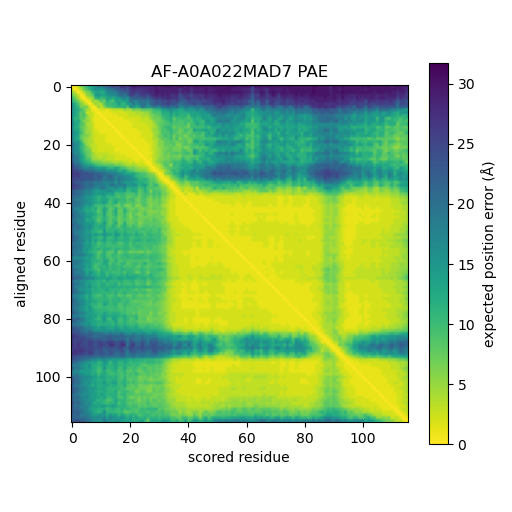C CA . ALA A 1 89 ? -5.024 -3.636 21.506 1.00 71.75 89 ALA A CA 1
ATOM 678 C C . ALA A 1 89 ? -4.083 -2.421 21.591 1.00 71.75 89 ALA A C 1
ATOM 680 O O . ALA A 1 89 ? -3.500 -2.170 22.644 1.00 71.75 89 ALA A O 1
ATOM 681 N N . ASP A 1 90 ? -3.972 -1.638 20.515 1.00 70.44 90 ASP A N 1
ATOM 682 C CA . ASP A 1 90 ? -3.198 -0.398 20.486 1.00 70.44 90 ASP A CA 1
ATOM 683 C C . ASP A 1 90 ? -3.898 0.672 19.643 1.00 70.44 90 ASP A C 1
ATOM 685 O O . ASP A 1 90 ? -3.744 0.762 18.426 1.00 70.44 90 ASP A O 1
ATOM 689 N N . ARG A 1 91 ? -4.605 1.583 20.317 1.00 61.00 91 ARG A N 1
ATOM 690 C CA . ARG A 1 91 ? -5.323 2.683 19.660 1.00 61.00 91 ARG A CA 1
ATOM 691 C C . ARG A 1 91 ? -4.427 3.618 18.835 1.00 61.00 91 ARG A C 1
ATOM 693 O O . ARG A 1 91 ? -4.952 4.453 18.100 1.00 61.00 91 ARG A O 1
ATOM 700 N N . ARG A 1 92 ? -3.097 3.522 18.963 1.00 61.19 92 ARG A N 1
ATOM 701 C CA . ARG A 1 92 ? -2.126 4.296 18.176 1.00 61.19 92 ARG A CA 1
ATOM 702 C C . ARG A 1 92 ? -1.733 3.609 16.865 1.00 61.19 92 ARG A C 1
ATOM 704 O O . ARG A 1 92 ? -1.204 4.287 15.983 1.00 61.19 92 ARG A O 1
ATOM 711 N N . A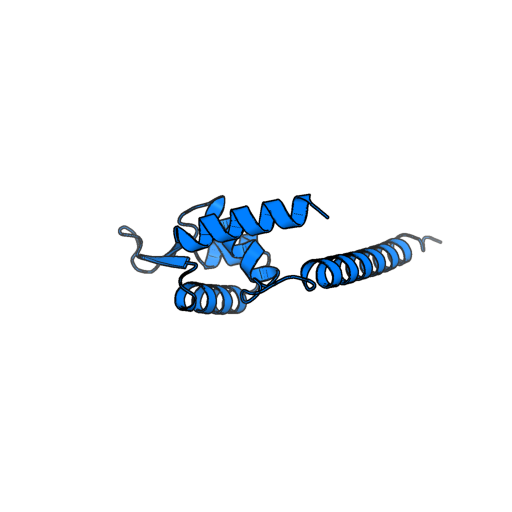LA A 1 93 ? -2.012 2.317 16.699 1.00 68.94 93 ALA A N 1
ATOM 712 C CA . ALA A 1 93 ? -1.705 1.565 15.489 1.00 68.94 93 ALA A CA 1
ATOM 713 C C . ALA A 1 93 ? -2.930 1.513 14.557 1.00 68.94 93 ALA A C 1
ATOM 715 O O . ALA A 1 93 ? -3.891 0.781 14.787 1.00 68.94 93 ALA A O 1
ATOM 716 N N . ALA A 1 94 ? -2.904 2.308 13.484 1.00 79.06 94 ALA A N 1
ATOM 717 C CA . ALA A 1 94 ? -3.899 2.213 12.418 1.00 79.06 94 ALA A CA 1
ATOM 718 C C . ALA A 1 94 ? -3.580 1.019 11.503 1.00 79.06 94 ALA A C 1
ATOM 720 O O . ALA A 1 94 ? -2.489 0.961 10.931 1.00 79.06 94 ALA A O 1
ATOM 721 N N . ARG A 1 95 ? -4.545 0.113 11.337 1.00 92.56 95 ARG A N 1
ATOM 722 C CA . ARG A 1 95 ? -4.504 -1.035 10.425 1.00 92.56 95 ARG A CA 1
ATOM 723 C C . ARG A 1 95 ? -5.102 -0.653 9.075 1.00 92.56 95 ARG A C 1
ATOM 725 O O . ARG A 1 95 ? -6.165 -0.032 9.020 1.00 92.56 95 ARG A O 1
ATOM 732 N N . LEU A 1 96 ? -4.412 -0.993 7.989 1.00 95.75 96 LEU A N 1
ATOM 733 C CA . LEU A 1 96 ? -4.850 -0.683 6.628 1.00 95.75 96 LEU A CA 1
ATOM 734 C C . LEU A 1 96 ? -5.563 -1.876 5.997 1.00 95.75 96 LEU A C 1
ATOM 736 O O . LEU A 1 96 ? -5.035 -2.985 5.990 1.00 95.75 96 LEU A O 1
ATOM 740 N N . LEU A 1 97 ? -6.735 -1.633 5.419 1.00 97.25 97 LEU A N 1
ATOM 741 C CA . LEU A 1 97 ? -7.526 -2.636 4.711 1.00 97.25 97 LEU A CA 1
ATOM 742 C C . LEU A 1 97 ? -7.947 -2.103 3.345 1.00 97.25 97 LEU A C 1
ATOM 744 O O . LEU A 1 97 ? -8.187 -0.904 3.184 1.00 97.25 97 LEU A O 1
ATOM 748 N N . LEU A 1 98 ? -8.045 -2.996 2.360 1.00 97.50 98 LEU A N 1
ATOM 749 C CA . LEU A 1 98 ? -8.635 -2.655 1.070 1.00 97.50 98 LEU A CA 1
ATOM 750 C C . LEU A 1 98 ? -10.149 -2.529 1.195 1.00 97.50 98 LEU A C 1
ATOM 752 O O . LEU A 1 98 ? -10.792 -3.305 1.897 1.00 97.50 98 LEU A O 1
ATOM 756 N N . THR A 1 99 ? -10.727 -1.602 0.438 1.00 97.31 99 THR A N 1
ATOM 757 C CA . THR A 1 99 ? -12.154 -1.682 0.118 1.00 97.31 99 THR A CA 1
ATOM 758 C C . THR A 1 99 ? -12.396 -2.728 -0.969 1.00 97.31 99 THR A C 1
ATOM 760 O O . THR A 1 99 ? -11.517 -3.020 -1.786 1.00 97.31 99 THR A O 1
ATOM 763 N N . GLU A 1 100 ? -13.628 -3.230 -1.059 1.00 94.44 100 GLU A N 1
ATOM 764 C CA . GLU A 1 100 ? -14.057 -4.094 -2.169 1.00 94.44 100 GLU A CA 1
ATOM 765 C C . GLU A 1 100 ? -13.812 -3.439 -3.539 1.00 94.44 100 GLU A C 1
ATOM 767 O O . GLU A 1 100 ? -13.330 -4.075 -4.482 1.00 94.44 100 GLU A O 1
ATOM 772 N N . ALA A 1 101 ? -14.064 -2.128 -3.631 1.00 91.50 101 ALA A N 1
ATOM 773 C CA . ALA A 1 101 ? -13.817 -1.342 -4.835 1.00 91.50 101 ALA A CA 1
ATOM 774 C C . ALA A 1 101 ? -12.330 -1.338 -5.232 1.00 91.50 101 ALA A C 1
ATOM 776 O O . ALA A 1 101 ? -12.009 -1.485 -6.414 1.00 91.50 101 ALA A O 1
ATOM 777 N N . ALA A 1 102 ? -11.413 -1.220 -4.265 1.00 93.94 102 ALA A N 1
ATOM 778 C CA . ALA A 1 102 ? -9.979 -1.311 -4.531 1.00 93.94 102 ALA A CA 1
ATOM 779 C C . ALA A 1 102 ? -9.555 -2.714 -4.972 1.00 93.94 102 ALA A C 1
ATOM 781 O O . ALA A 1 102 ? -8.770 -2.841 -5.915 1.00 93.94 102 ALA A O 1
ATOM 782 N N . GLY A 1 103 ? -10.101 -3.761 -4.346 1.00 93.81 103 GLY A N 1
ATOM 783 C CA . GLY A 1 103 ? -9.851 -5.147 -4.743 1.00 93.81 103 GLY A CA 1
ATOM 784 C C . GLY A 1 103 ? -10.265 -5.413 -6.194 1.00 93.81 103 GLY A C 1
ATOM 785 O O . GLY A 1 103 ? -9.477 -5.937 -6.984 1.00 93.81 103 GLY A O 1
ATOM 786 N N . ALA A 1 104 ? -11.469 -4.985 -6.587 1.00 91.12 104 ALA A N 1
ATOM 787 C CA . ALA A 1 104 ? -11.935 -5.073 -7.974 1.00 91.12 104 ALA A CA 1
ATOM 788 C C . ALA A 1 104 ? -11.015 -4.305 -8.934 1.00 91.12 104 ALA A C 1
ATOM 790 O O . ALA A 1 104 ? -10.566 -4.841 -9.949 1.00 91.12 104 ALA A O 1
ATOM 791 N N . ARG A 1 105 ? -10.638 -3.081 -8.563 1.00 88.44 105 ARG A N 1
ATOM 792 C CA . ARG A 1 105 ? -9.764 -2.233 -9.376 1.00 88.44 105 ARG A CA 1
ATOM 793 C C . ARG A 1 105 ? -8.359 -2.813 -9.563 1.00 88.44 105 ARG A C 1
ATOM 795 O O . ARG A 1 105 ? -7.792 -2.682 -10.649 1.00 88.44 105 ARG A O 1
ATOM 802 N N . LEU A 1 106 ? -7.785 -3.460 -8.546 1.00 90.25 106 LEU A N 1
ATOM 803 C CA . LEU A 1 106 ? -6.494 -4.150 -8.654 1.00 90.25 106 LEU A CA 1
ATOM 804 C C . LEU A 1 106 ? -6.557 -5.360 -9.591 1.00 90.25 106 LEU A C 1
ATOM 806 O O . LEU A 1 106 ? -5.591 -5.608 -10.322 1.00 90.25 106 LEU A O 1
ATOM 810 N N . ARG A 1 107 ? -7.670 -6.105 -9.587 1.00 89.12 107 ARG A N 1
ATOM 811 C CA . ARG A 1 107 ? -7.892 -7.222 -10.519 1.00 89.12 107 ARG A CA 1
ATOM 812 C C . ARG A 1 107 ? -7.959 -6.726 -11.962 1.00 89.12 107 ARG A C 1
ATOM 814 O O . ARG A 1 107 ? -7.209 -7.226 -12.801 1.00 89.12 107 ARG A O 1
ATOM 821 N N . ASP A 1 108 ? -8.738 -5.679 -12.225 1.00 84.88 108 ASP A N 1
ATOM 822 C CA . ASP A 1 108 ? -8.821 -5.051 -13.551 1.00 84.88 108 ASP A CA 1
ATOM 823 C C . ASP A 1 108 ? -7.461 -4.530 -14.024 1.00 84.88 108 ASP A C 1
ATOM 825 O O . ASP A 1 108 ? -7.066 -4.708 -15.179 1.00 84.88 108 ASP A O 1
ATOM 829 N N . TRP A 1 109 ? -6.710 -3.898 -13.118 1.00 82.88 109 TRP A N 1
ATOM 830 C CA . TRP A 1 109 ? -5.362 -3.421 -13.407 1.00 82.88 109 TRP A CA 1
ATOM 831 C C . TRP A 1 109 ? -4.421 -4.570 -13.792 1.00 82.88 109 TRP A C 1
ATOM 833 O O . TRP A 1 109 ? -3.657 -4.439 -14.752 1.00 82.88 109 TRP A O 1
ATOM 843 N N . ARG A 1 110 ? -4.480 -5.702 -13.072 1.00 83.00 110 ARG A N 1
ATOM 844 C CA . ARG A 1 110 ? -3.670 -6.899 -13.356 1.00 83.00 110 ARG A CA 1
ATOM 845 C C . ARG A 1 110 ? -3.998 -7.482 -14.724 1.00 83.00 110 ARG A C 1
ATOM 847 O O . ARG A 1 110 ? -3.074 -7.712 -15.499 1.00 83.00 110 ARG A O 1
ATOM 854 N N . ALA A 1 111 ? -5.282 -7.646 -15.035 1.00 81.38 111 ALA A N 1
ATOM 855 C CA . ALA A 1 111 ? -5.734 -8.171 -16.321 1.00 81.38 111 ALA A CA 1
ATOM 856 C C . ALA A 1 111 ? -5.237 -7.309 -17.496 1.00 81.38 111 ALA A C 1
ATOM 858 O O . ALA A 1 111 ? -4.678 -7.829 -18.458 1.00 81.38 111 ALA A O 1
ATOM 859 N N . ARG A 1 112 ? -5.334 -5.977 -17.382 1.00 74.50 112 ARG A N 1
ATOM 860 C CA . ARG A 1 112 ? -4.842 -5.045 -18.416 1.00 74.50 112 ARG A CA 1
ATOM 861 C C . ARG A 1 112 ? -3.326 -5.078 -18.578 1.00 74.50 112 ARG A C 1
ATOM 863 O O . ARG A 1 112 ? -2.834 -4.906 -19.686 1.00 74.50 112 ARG A O 1
ATOM 870 N N . ARG A 1 113 ? -2.577 -5.263 -17.486 1.00 72.25 113 ARG A N 1
ATOM 871 C CA . ARG A 1 113 ? -1.112 -5.359 -17.541 1.00 72.25 113 ARG A CA 1
ATOM 872 C C . ARG A 1 113 ? -0.636 -6.683 -18.134 1.00 72.25 113 ARG A C 1
ATOM 874 O O . ARG A 1 113 ? 0.389 -6.671 -18.799 1.00 72.25 113 ARG A O 1
ATOM 881 N N . ALA A 1 114 ? -1.347 -7.783 -17.893 1.00 72.75 114 ALA A N 1
ATOM 882 C CA . ALA A 1 114 ? -1.036 -9.085 -18.484 1.00 72.75 114 ALA A CA 1
ATOM 883 C C . ALA A 1 114 ? -1.302 -9.135 -20.001 1.00 72.75 114 ALA A C 1
ATOM 885 O O . ALA A 1 114 ? -0.741 -9.977 -20.687 1.00 72.75 114 ALA A O 1
ATOM 886 N N . ALA A 1 115 ? -2.140 -8.231 -20.515 1.00 65.06 115 ALA A N 1
ATOM 887 C CA . ALA A 1 115 ? -2.466 -8.109 -21.935 1.00 65.06 115 ALA A CA 1
ATOM 888 C C . ALA A 1 115 ? -1.503 -7.200 -22.741 1.00 65.06 115 ALA A C 1
ATOM 890 O O . ALA A 1 115 ? -1.793 -6.897 -23.898 1.00 65.06 115 ALA A O 1
ATOM 891 N N . LEU A 1 116 ? -0.405 -6.721 -22.136 1.00 59.53 116 LEU A N 1
ATOM 892 C CA . LEU A 1 116 ? 0.638 -5.900 -22.779 1.00 59.53 116 LEU A CA 1
ATOM 893 C C . LEU A 1 116 ? 1.814 -6.727 -23.285 1.00 59.53 116 LEU A C 1
ATOM 895 O O . LEU A 1 116 ? 2.416 -6.256 -24.280 1.00 59.53 116 LEU A O 1
#

Nearest PDB structures (foldseek):
  1lnw-assembly7_A  TM=8.493E-01  e=9.497E-07  Pseudomonas aeruginosa
  4zzl-assembly1_B  TM=7.900E-01  e=6.814E-07  Pseudomonas aeruginosa
  3vod-assembly1_A  TM=7.848E-01  e=1.512E-06  Escherichia coli K-12
  3voe-assembly1_B  TM=7.859E-01  e=2.936E-06  Escherichia coli K-12
  6pcp-assembly2_C  TM=7.933E-01  e=1.544E-05  Bordetella pertussis

Solvent-accessible surface area (backbone atoms only — not comparable to full-atom values): 6752 Å² total; per-residue (Å²): 139,90,86,75,67,65,68,58,51,52,54,48,50,53,49,52,53,51,50,51,53,51,52,53,54,59,71,58,72,83,66,95,61,91,77,79,50,72,68,56,50,51,51,52,49,50,28,70,76,40,67,48,46,35,62,69,55,51,11,60,78,67,75,44,58,55,70,57,42,51,51,51,49,55,51,36,38,75,70,56,32,35,44,78,42,69,36,92,92,40,79,85,46,48,22,32,34,67,29,73,65,32,55,53,50,52,51,54,51,49,56,60,61,74,74,109

Radius of gyration: 17.6 Å; Cα contacts (8 Å, |Δi|>4): 94; chains: 1; bounding box: 57×20×46 Å

Mean predicted aligned error: 8.96 Å

Sequence (116 aa):
MEAEPEIQAEELADALVGVQRLVRRRLRAGLTVTRLRGAEVELLRLVETRPGIGVSEAAKELHLAGNSVSTLVNQLVRDGQLVRETDPADRRAARLLLTEAAGARLRDWRARRAAL

Secondary structure (DSSP, 8-state):
----SHHHHHHHHHHHHHHHHHHHHHTTTT-SSPPPPHHHHHHHHHHHHSTT-BHHHHHHHTT--HHHHHHHHHHHHHTTSEEEEE-SS-TT-EEEEE-HHHHHHHHHHHHHHHT-

Foldseek 3Di:
DDDPPPVVVVVVVVVVVVVVVVLVVVVVPPDPDDDQDPVLLVLLVVCVVPFFDFLVRSCVVVVHDSVVSVVSQVVCVVVQQWDWDQDPVHNVTTTIHGDPVNVVVSVVVVVVSVVD

pLDDT: mean 84.29, std 13.6, range [44.28, 97.5]